Protein AF-A0A832ITB0-F1 (afdb_monomer_lite)

Foldseek 3Di:
DDDDFDDPVSLVVVLVVVCVVCVQFWDKDFPDADPVGHTDIDIQGDNGSVCSVVDDDDDQDFCPDVVPRVRVVVRD

Radius of gyration: 13.6 Å; chains: 1; bounding box: 38×29×32 Å

Sequence (76 aa):
MKNQYMSYDESLNFLYEMEKTYPNLIKIIKIGTTYEGRDIVLAKISKNVETADEKPAMLFTGSIHAREWVGHELAL

Secondary structure (DSSP, 8-state):
----S--HHHHHHHHHHHHHH-TTTEEEEEEEE-TTS-EEEEEEE-SSSTTGGGS--------SSTT-HHHHHTT-

Structure (mmCIF, N/CA/C/O backbone):
data_AF-A0A832ITB0-F1
#
_entry.id   AF-A0A832ITB0-F1
#
loop_
_atom_site.group_PDB
_atom_site.id
_atom_site.type_symbol
_atom_site.label_atom_id
_atom_site.label_alt_id
_atom_site.label_comp_id
_atom_site.label_asym_id
_atom_site.label_entity_id
_atom_site.label_seq_id
_atom_site.pdbx_PDB_ins_code
_atom_site.Cartn_x
_atom_site.Cartn_y
_atom_site.Cartn_z
_atom_site.occupancy
_atom_site.B_iso_or_equiv
_atom_site.auth_seq_id
_atom_site.auth_comp_id
_atom_site.auth_asym_id
_atom_site.auth_atom_id
_atom_site.pdbx_PDB_model_num
ATOM 1 N N . MET A 1 1 ? 19.907 18.008 -8.585 1.00 59.53 1 MET A N 1
ATOM 2 C CA . MET A 1 1 ? 18.586 17.855 -9.237 1.00 59.53 1 MET A CA 1
ATOM 3 C C . MET A 1 1 ? 17.531 17.787 -8.144 1.00 59.53 1 MET A C 1
ATOM 5 O O . MET A 1 1 ? 17.841 17.245 -7.093 1.00 59.53 1 MET A O 1
ATOM 9 N N . LYS A 1 2 ? 16.351 18.393 -8.328 1.00 70.69 2 LYS A N 1
ATOM 10 C CA . LYS A 1 2 ? 15.262 18.303 -7.339 1.00 70.69 2 LYS A CA 1
ATOM 11 C C . LYS A 1 2 ? 14.639 16.907 -7.423 1.00 70.69 2 LYS A C 1
ATOM 13 O O . LYS A 1 2 ? 14.302 16.498 -8.529 1.00 70.69 2 LYS A O 1
ATOM 18 N N . ASN A 1 3 ? 14.501 16.207 -6.297 1.00 77.56 3 ASN A N 1
ATOM 19 C CA . ASN A 1 3 ? 13.694 14.990 -6.242 1.00 77.56 3 ASN A CA 1
ATOM 20 C C . ASN A 1 3 ? 12.225 15.402 -6.069 1.00 77.56 3 ASN A C 1
ATOM 22 O O . ASN A 1 3 ? 11.916 16.120 -5.120 1.00 77.56 3 ASN A O 1
ATOM 26 N N . GLN A 1 4 ? 11.367 15.060 -7.029 1.00 85.69 4 GLN A N 1
ATOM 27 C CA . GLN A 1 4 ? 9.969 15.515 -7.074 1.00 85.69 4 GLN A CA 1
ATOM 28 C C . GLN A 1 4 ? 8.954 14.391 -6.853 1.00 85.69 4 GLN A C 1
ATOM 30 O O . GLN A 1 4 ? 7.792 14.703 -6.627 1.00 85.69 4 GLN A O 1
ATOM 35 N N . TYR A 1 5 ? 9.385 13.131 -6.939 1.00 93.06 5 TYR A N 1
ATOM 36 C CA . TYR A 1 5 ? 8.523 11.953 -6.920 1.00 93.06 5 TYR A CA 1
ATOM 37 C C . TYR A 1 5 ? 9.149 10.873 -6.045 1.00 93.06 5 TYR A C 1
ATOM 39 O O . TYR A 1 5 ? 10.376 10.759 -5.990 1.00 93.06 5 TYR A O 1
ATOM 47 N N . MET A 1 6 ? 8.313 10.085 -5.381 1.00 94.06 6 MET A N 1
ATOM 48 C CA . MET A 1 6 ? 8.753 8.995 -4.525 1.00 94.06 6 MET A CA 1
ATOM 49 C C . MET A 1 6 ? 9.055 7.748 -5.358 1.00 94.06 6 MET A C 1
ATOM 51 O O . MET A 1 6 ? 8.272 7.318 -6.205 1.00 94.06 6 MET A O 1
ATOM 55 N N . SER A 1 7 ? 10.196 7.119 -5.094 1.00 95.06 7 SER A N 1
ATOM 56 C CA . SER A 1 7 ? 10.472 5.759 -5.556 1.00 95.06 7 SER A CA 1
ATOM 57 C C . SER A 1 7 ? 9.569 4.740 -4.851 1.00 95.06 7 SER A C 1
ATOM 59 O O . SER A 1 7 ? 8.962 5.025 -3.816 1.00 95.06 7 SER A O 1
ATOM 61 N N . TYR A 1 8 ? 9.507 3.517 -5.382 1.00 95.62 8 TYR A N 1
ATOM 62 C CA . TYR A 1 8 ? 8.772 2.414 -4.753 1.00 95.62 8 TYR A CA 1
ATOM 63 C C . TYR A 1 8 ? 9.200 2.188 -3.290 1.00 95.62 8 TYR A C 1
ATOM 65 O O . TYR A 1 8 ? 8.343 2.093 -2.414 1.00 95.62 8 TYR A O 1
ATOM 73 N N . ASP A 1 9 ? 10.508 2.182 -3.013 1.00 97.12 9 ASP A N 1
ATOM 74 C CA . ASP A 1 9 ? 11.027 1.959 -1.659 1.00 97.12 9 ASP A CA 1
ATOM 75 C C . ASP A 1 9 ? 10.710 3.134 -0.724 1.00 97.12 9 ASP A C 1
ATOM 77 O O . ASP A 1 9 ? 10.291 2.922 0.413 1.00 97.12 9 ASP A O 1
ATOM 81 N N . GLU A 1 10 ? 10.844 4.380 -1.194 1.00 96.94 10 GLU A N 1
ATOM 82 C CA . GLU A 1 10 ? 10.443 5.564 -0.416 1.00 96.94 10 GLU A CA 1
ATOM 83 C C . GLU A 1 10 ? 8.947 5.526 -0.075 1.00 96.94 10 GLU A C 1
ATOM 85 O O . GLU A 1 10 ? 8.561 5.836 1.051 1.00 96.94 10 GLU A O 1
ATOM 90 N N . SER A 1 11 ? 8.118 5.092 -1.026 1.00 96.69 11 SER A N 1
ATOM 91 C CA . SER A 1 11 ? 6.665 4.980 -0.866 1.00 96.69 11 SER A CA 1
ATOM 92 C C . SER A 1 11 ? 6.291 3.928 0.177 1.00 96.69 11 SER A C 1
ATOM 94 O O . SER A 1 11 ? 5.479 4.188 1.062 1.00 96.69 11 SER A O 1
ATOM 96 N N . LEU A 1 12 ? 6.916 2.747 0.119 1.00 97.50 12 LEU A N 1
ATOM 97 C CA . LEU A 1 12 ? 6.711 1.705 1.124 1.00 97.50 12 LEU A CA 1
ATOM 98 C C . LEU A 1 12 ? 7.160 2.154 2.512 1.00 97.50 12 LEU A C 1
ATOM 100 O O . LEU A 1 12 ? 6.431 1.958 3.481 1.00 97.50 12 LEU A O 1
ATOM 104 N N . ASN A 1 13 ? 8.335 2.776 2.608 1.00 98.19 13 ASN A N 1
ATOM 105 C CA . ASN A 1 13 ? 8.848 3.274 3.880 1.00 98.19 13 ASN A CA 1
ATOM 106 C C . ASN A 1 13 ? 7.891 4.297 4.498 1.00 98.19 13 ASN A C 1
ATOM 108 O O . ASN A 1 13 ? 7.615 4.228 5.692 1.00 98.19 13 ASN A O 1
ATOM 112 N N . PHE A 1 14 ? 7.331 5.199 3.689 1.00 97.62 14 PHE A N 1
ATOM 113 C CA . PHE A 1 14 ? 6.314 6.136 4.151 1.00 97.62 14 PHE A CA 1
ATOM 114 C C . PHE A 1 14 ? 5.070 5.422 4.693 1.00 97.62 14 PHE A C 1
ATOM 116 O O . PHE A 1 14 ? 4.654 5.699 5.816 1.00 97.62 14 PHE A O 1
ATOM 123 N N . LEU A 1 15 ? 4.515 4.462 3.948 1.00 98.00 15 LEU A N 1
ATOM 124 C CA . LEU A 1 15 ? 3.327 3.715 4.370 1.00 98.00 15 LEU A CA 1
ATOM 125 C C . LEU A 1 15 ? 3.548 2.948 5.684 1.00 98.00 15 LEU A C 1
ATOM 127 O O . LEU A 1 15 ? 2.700 3.005 6.577 1.00 98.00 15 LEU A O 1
ATOM 131 N N . TYR A 1 16 ? 4.692 2.277 5.835 1.00 98.50 16 TYR A N 1
ATOM 132 C CA . TYR A 1 16 ? 5.019 1.548 7.064 1.00 98.50 16 TYR A CA 1
ATOM 133 C C . TYR A 1 16 ? 5.267 2.479 8.257 1.00 98.50 16 TYR A C 1
ATOM 135 O O . TYR A 1 16 ? 4.839 2.175 9.373 1.00 98.50 16 TYR A O 1
ATOM 143 N N . GLU A 1 17 ? 5.894 3.640 8.049 1.00 98.62 17 GLU A N 1
ATOM 144 C CA . GLU A 1 17 ? 6.019 4.644 9.110 1.00 98.62 17 GLU A CA 1
ATOM 145 C C . GLU A 1 17 ? 4.652 5.235 9.496 1.00 98.62 17 GLU A C 1
ATOM 147 O O . GLU A 1 17 ? 4.408 5.488 10.679 1.00 98.62 17 GLU A O 1
ATOM 152 N N . MET A 1 18 ? 3.721 5.399 8.549 1.00 98.38 18 MET A N 1
ATOM 153 C CA . MET A 1 18 ? 2.355 5.852 8.842 1.00 98.38 18 MET A CA 1
ATOM 154 C C . MET A 1 18 ? 1.553 4.825 9.646 1.00 98.38 18 MET A C 1
ATOM 156 O O . MET A 1 18 ? 0.905 5.200 10.623 1.00 98.38 18 MET A O 1
ATOM 160 N N . GLU A 1 19 ? 1.630 3.537 9.310 1.00 98.56 19 GLU A N 1
ATOM 161 C CA . GLU A 1 19 ? 1.031 2.465 10.119 1.00 98.56 19 GLU A CA 1
ATOM 162 C C . GLU A 1 19 ? 1.616 2.425 11.533 1.00 98.56 19 GLU A C 1
ATOM 164 O O . GLU A 1 19 ? 0.872 2.393 12.512 1.00 98.56 19 GLU A O 1
ATOM 169 N N . LYS A 1 20 ? 2.942 2.516 11.666 1.00 98.50 20 LYS A N 1
ATOM 170 C CA . LYS A 1 20 ? 3.610 2.554 12.972 1.00 98.50 20 LYS A CA 1
ATOM 171 C C . LYS A 1 20 ? 3.206 3.772 13.807 1.00 98.50 20 LYS A C 1
ATOM 173 O O . LYS A 1 20 ? 3.072 3.663 15.025 1.00 98.50 20 LYS A O 1
ATOM 178 N N . THR A 1 21 ? 3.021 4.924 13.165 1.00 98.69 21 THR A N 1
ATOM 179 C CA . THR A 1 21 ? 2.624 6.176 13.828 1.00 98.69 21 THR A CA 1
ATOM 180 C C . THR A 1 21 ? 1.144 6.164 14.221 1.00 98.69 21 THR A C 1
ATOM 182 O O . THR A 1 21 ? 0.783 6.674 15.283 1.00 98.69 21 THR A O 1
ATOM 185 N N . TYR A 1 22 ? 0.282 5.551 13.404 1.00 98.50 22 TYR A N 1
ATOM 186 C CA . TYR A 1 22 ? -1.170 5.536 13.590 1.00 98.50 22 TYR A CA 1
ATOM 187 C C . TYR A 1 22 ? -1.765 4.117 13.525 1.00 98.50 22 TYR A C 1
ATOM 189 O O . TYR A 1 22 ? -2.668 3.869 12.722 1.00 98.50 22 TYR A O 1
ATOM 197 N N . PRO A 1 23 ? -1.361 3.190 14.412 1.00 97.88 23 PRO A N 1
ATOM 198 C CA . PRO A 1 23 ? -1.689 1.764 14.281 1.00 97.88 23 PRO A CA 1
ATOM 199 C C . PRO A 1 23 ? -3.183 1.448 14.442 1.00 97.88 23 PRO A C 1
ATOM 201 O O . PRO A 1 23 ? -3.671 0.436 13.952 1.0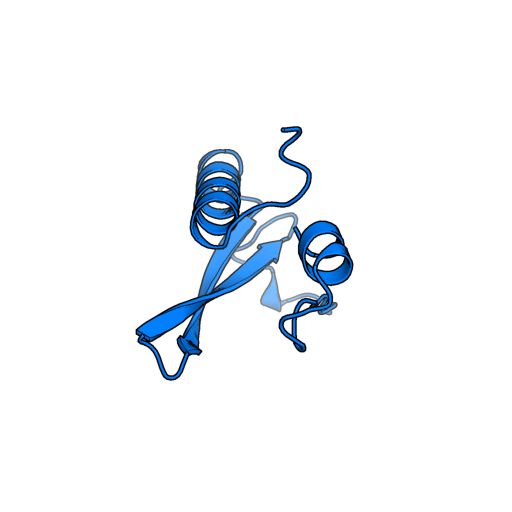0 97.88 23 PRO A O 1
ATOM 204 N N . ASN A 1 24 ? -3.941 2.325 15.109 1.00 97.94 24 ASN A N 1
ATOM 205 C CA . ASN A 1 24 ? -5.397 2.185 15.224 1.00 97.94 24 ASN A CA 1
ATOM 206 C C . ASN A 1 24 ? -6.141 2.663 13.967 1.00 97.94 24 ASN A C 1
ATOM 208 O O . ASN A 1 24 ? -7.307 2.309 13.776 1.00 97.94 24 ASN A O 1
ATOM 212 N N . LEU A 1 25 ? -5.497 3.507 13.150 1.00 98.56 25 LEU A N 1
ATOM 213 C CA . LEU A 1 25 ? -6.116 4.178 12.008 1.00 98.56 25 LEU A CA 1
ATOM 214 C C . LEU A 1 25 ? -5.690 3.607 10.662 1.00 98.56 25 LEU A C 1
ATOM 216 O O . LEU A 1 25 ? -6.484 3.657 9.725 1.00 98.56 25 LEU A O 1
ATOM 220 N N . ILE A 1 26 ? -4.462 3.100 10.567 1.00 98.62 26 ILE A N 1
ATOM 221 C CA . ILE A 1 26 ? -3.835 2.660 9.324 1.00 98.62 26 ILE A CA 1
ATOM 222 C C . ILE A 1 26 ? -3.308 1.243 9.514 1.00 98.62 26 ILE A C 1
ATOM 224 O O . ILE A 1 26 ? -2.649 0.953 10.508 1.00 98.62 26 ILE A O 1
ATOM 228 N N . LYS A 1 27 ? -3.591 0.377 8.541 1.00 98.50 27 LYS A N 1
ATOM 229 C CA . LYS A 1 27 ? -3.028 -0.972 8.439 1.00 98.50 27 LYS A CA 1
ATOM 230 C C . LYS A 1 27 ? -2.539 -1.203 7.017 1.00 98.50 27 LYS A C 1
ATOM 232 O O . LYS A 1 27 ? -3.328 -1.034 6.083 1.00 98.50 27 LYS A O 1
ATOM 237 N N . ILE A 1 28 ? -1.275 -1.575 6.838 1.00 98.44 28 ILE A N 1
ATOM 238 C CA . ILE A 1 28 ? -0.721 -1.900 5.522 1.00 98.44 28 ILE A CA 1
ATOM 239 C C . ILE A 1 28 ? -0.913 -3.388 5.269 1.00 98.44 28 ILE A C 1
ATOM 241 O O . ILE A 1 28 ? -0.525 -4.247 6.057 1.00 98.44 28 ILE A O 1
ATOM 245 N N . ILE A 1 29 ? -1.556 -3.705 4.151 1.00 97.81 29 ILE A N 1
ATOM 246 C CA . ILE A 1 29 ? -1.919 -5.071 3.796 1.00 97.81 29 ILE A CA 1
ATOM 247 C C . ILE A 1 29 ? -1.278 -5.399 2.459 1.00 97.81 29 ILE A C 1
ATOM 249 O O . ILE A 1 29 ? -1.511 -4.714 1.465 1.00 97.81 29 ILE A O 1
ATOM 253 N N . LYS A 1 30 ? -0.507 -6.484 2.412 1.00 98.06 30 LYS A N 1
ATOM 254 C CA . LYS A 1 30 ? -0.067 -7.073 1.149 1.00 98.06 30 LYS A CA 1
ATOM 255 C C . LYS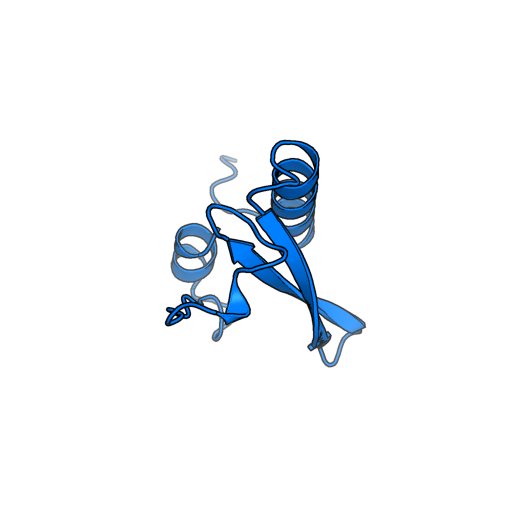 A 1 30 ? -1.261 -7.737 0.466 1.00 98.06 30 LYS A C 1
ATOM 257 O O . LYS A 1 30 ? -1.823 -8.695 0.992 1.00 98.06 30 LYS A O 1
ATOM 262 N N . ILE A 1 31 ? -1.616 -7.249 -0.715 1.00 97.94 31 ILE A N 1
ATOM 263 C CA . ILE A 1 31 ? -2.722 -7.775 -1.530 1.00 97.94 31 ILE A CA 1
ATOM 264 C C . ILE A 1 31 ? -2.234 -8.619 -2.709 1.00 97.94 31 ILE A C 1
ATOM 266 O O . ILE A 1 31 ? -3.027 -9.277 -3.377 1.00 97.94 31 ILE A O 1
ATOM 270 N N . GLY A 1 32 ? -0.927 -8.627 -2.966 1.00 98.31 32 GLY A N 1
ATOM 271 C CA . GLY A 1 32 ? -0.339 -9.446 -4.012 1.00 98.31 32 GLY A CA 1
ATOM 272 C C . GLY A 1 32 ? 1.161 -9.249 -4.144 1.00 98.31 32 GLY A C 1
ATOM 273 O O . GLY A 1 32 ? 1.807 -8.581 -3.336 1.00 98.31 32 GLY A O 1
ATOM 274 N N . THR A 1 33 ? 1.704 -9.838 -5.200 1.00 98.44 33 THR A N 1
ATOM 275 C CA . THR A 1 33 ? 3.101 -9.700 -5.600 1.00 98.44 33 THR A CA 1
ATOM 276 C C . THR A 1 33 ? 3.130 -9.513 -7.112 1.00 98.44 33 THR A C 1
ATOM 278 O O . THR A 1 33 ? 2.419 -10.196 -7.848 1.00 98.44 33 THR A O 1
ATOM 281 N N . THR A 1 34 ? 3.908 -8.541 -7.572 1.00 98.06 34 THR A N 1
ATOM 282 C CA . THR A 1 34 ? 4.136 -8.266 -8.993 1.00 98.06 34 THR A CA 1
ATOM 283 C C . THR A 1 34 ? 4.914 -9.407 -9.649 1.00 98.06 34 THR A C 1
ATOM 285 O O . THR A 1 34 ? 5.531 -10.228 -8.972 1.00 98.06 34 THR A O 1
ATOM 288 N N . TYR A 1 35 ? 4.950 -9.423 -10.982 1.00 98.50 35 TYR A N 1
ATOM 289 C CA . TYR A 1 35 ? 5.726 -10.411 -11.736 1.00 98.50 35 TYR A CA 1
ATOM 290 C C . TYR A 1 35 ? 7.217 -10.441 -11.348 1.00 98.50 35 TYR A C 1
ATOM 292 O O . TYR A 1 35 ? 7.812 -11.508 -11.255 1.00 98.50 35 TYR A O 1
ATOM 300 N N . GLU A 1 36 ? 7.809 -9.278 -11.063 1.00 98.38 36 GLU A N 1
ATOM 301 C CA . GLU A 1 36 ? 9.226 -9.150 -10.686 1.00 98.38 36 GLU A CA 1
ATOM 302 C C . GLU A 1 36 ? 9.477 -9.307 -9.174 1.00 98.38 36 GLU A C 1
ATOM 304 O O . GLU A 1 36 ? 10.565 -9.001 -8.693 1.00 98.38 36 GLU A O 1
ATOM 309 N N . GLY A 1 37 ? 8.485 -9.760 -8.401 1.00 98.25 37 GLY A N 1
ATOM 310 C CA . GLY A 1 37 ? 8.668 -10.076 -6.982 1.00 98.25 37 GLY A CA 1
ATOM 311 C C . GLY A 1 37 ? 8.530 -8.898 -6.013 1.00 98.25 37 GLY A C 1
ATOM 312 O O . GLY A 1 37 ? 8.855 -9.046 -4.840 1.00 98.25 37 GLY A O 1
ATOM 313 N N . ARG A 1 38 ? 8.026 -7.741 -6.461 1.00 98.19 38 ARG A N 1
ATOM 314 C CA . ARG A 1 38 ? 7.671 -6.621 -5.564 1.00 98.19 38 ARG A CA 1
ATOM 315 C C . ARG A 1 38 ? 6.301 -6.823 -4.933 1.00 98.19 38 ARG A C 1
ATOM 317 O O . ARG A 1 38 ? 5.390 -7.283 -5.619 1.00 98.19 38 ARG A O 1
ATOM 324 N N . ASP A 1 39 ? 6.139 -6.444 -3.675 1.00 98.12 39 ASP A N 1
ATOM 325 C CA . ASP A 1 39 ? 4.849 -6.490 -2.993 1.00 98.12 39 ASP A CA 1
ATOM 326 C C . ASP A 1 39 ? 3.890 -5.426 -3.532 1.00 98.12 39 ASP A C 1
ATOM 328 O O . ASP A 1 39 ? 4.261 -4.286 -3.798 1.00 98.12 39 ASP A O 1
ATOM 332 N N . ILE A 1 40 ? 2.627 -5.812 -3.689 1.00 97.75 40 ILE A N 1
ATOM 333 C CA . ILE A 1 40 ? 1.535 -4.878 -3.951 1.00 97.75 40 ILE A CA 1
ATOM 334 C C . ILE A 1 40 ? 0.836 -4.677 -2.616 1.00 97.75 40 ILE A C 1
ATOM 336 O O . ILE A 1 40 ? 0.278 -5.629 -2.062 1.00 97.75 40 ILE A O 1
ATOM 340 N N . VAL A 1 41 ? 0.894 -3.457 -2.091 1.00 97.62 41 VAL A N 1
ATOM 341 C CA . VAL A 1 41 ? 0.332 -3.115 -0.782 1.00 97.62 41 VAL A CA 1
ATOM 342 C C . VAL A 1 41 ? -0.891 -2.214 -0.912 1.00 97.62 41 VAL A C 1
ATOM 344 O O . VAL A 1 41 ? -1.057 -1.502 -1.900 1.00 97.62 41 VAL A O 1
ATOM 347 N N . LEU A 1 42 ? -1.744 -2.250 0.106 1.00 97.31 42 LEU A N 1
ATOM 348 C CA . LEU A 1 42 ? -2.907 -1.390 0.269 1.00 97.31 42 LEU A CA 1
ATOM 349 C C . LEU A 1 42 ? -2.915 -0.823 1.689 1.00 97.31 42 LEU A C 1
ATOM 351 O O . LEU A 1 42 ? -2.749 -1.569 2.654 1.00 97.31 42 LEU A O 1
ATOM 355 N N . ALA A 1 43 ? -3.145 0.483 1.817 1.00 97.81 43 ALA A N 1
ATOM 356 C CA . ALA A 1 43 ? -3.382 1.127 3.103 1.00 97.81 43 ALA A CA 1
ATOM 357 C C . ALA A 1 43 ? -4.877 1.074 3.441 1.00 97.81 43 ALA A C 1
ATOM 359 O O . ALA A 1 43 ? -5.705 1.709 2.788 1.00 97.81 43 ALA A O 1
ATOM 360 N N . LYS A 1 44 ? -5.239 0.309 4.471 1.00 98.06 44 LYS A N 1
ATOM 361 C CA . LYS A 1 44 ? -6.595 0.302 5.023 1.00 98.06 44 LYS A CA 1
ATOM 362 C C . LYS A 1 44 ? -6.699 1.415 6.057 1.00 98.06 44 LYS A C 1
ATOM 364 O O . LYS A 1 44 ? -5.993 1.367 7.062 1.00 98.06 44 LYS A O 1
ATOM 369 N N . ILE A 1 45 ? -7.583 2.385 5.823 1.00 98.25 45 ILE A N 1
ATOM 370 C CA . ILE A 1 45 ? -7.741 3.560 6.689 1.00 98.25 45 ILE A CA 1
ATOM 371 C C . ILE A 1 45 ? -9.162 3.615 7.256 1.00 98.25 45 ILE A C 1
ATOM 373 O O . ILE A 1 45 ? -10.143 3.588 6.517 1.00 98.25 45 ILE A O 1
ATOM 377 N N . SER A 1 46 ? -9.288 3.689 8.581 1.00 98.31 46 SER A N 1
ATOM 378 C CA . SER A 1 46 ? -10.574 3.794 9.288 1.00 98.31 46 SER A CA 1
ATOM 379 C C . SER A 1 46 ? -10.363 4.379 10.684 1.00 98.31 46 SER A C 1
ATOM 381 O O . SER A 1 46 ? -9.272 4.311 11.224 1.00 98.31 46 SER A O 1
ATOM 383 N N . LYS A 1 47 ? -11.414 4.895 11.337 1.00 97.75 47 LYS A N 1
ATOM 384 C CA . LYS A 1 47 ? -11.348 5.297 12.762 1.00 97.75 47 LYS A CA 1
ATOM 385 C C . LYS A 1 47 ? -10.904 4.147 13.687 1.00 97.75 47 LYS A C 1
ATOM 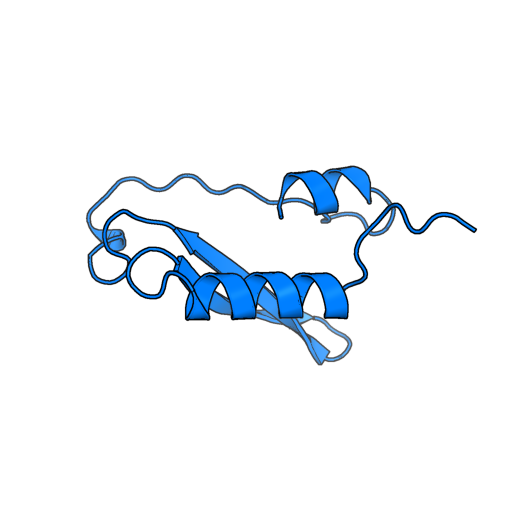387 O O . LYS A 1 47 ? -10.353 4.395 14.753 1.00 97.75 47 LYS A O 1
ATOM 392 N N . ASN A 1 48 ? -11.208 2.914 13.290 1.00 97.50 48 ASN A N 1
ATOM 393 C CA . ASN A 1 48 ? -10.669 1.692 13.870 1.00 97.50 48 ASN A CA 1
ATOM 394 C C . ASN A 1 48 ? -10.492 0.684 12.729 1.00 97.50 48 ASN A C 1
ATOM 396 O O . ASN A 1 48 ? -11.479 0.315 12.083 1.00 97.50 48 ASN A O 1
ATOM 400 N N . VAL A 1 49 ? -9.252 0.289 12.447 1.00 97.50 49 VAL A N 1
ATOM 401 C CA . VAL A 1 49 ? -8.928 -0.649 11.358 1.00 97.50 49 VAL A CA 1
ATOM 402 C C . VAL A 1 49 ? -9.461 -2.060 11.597 1.00 97.50 49 VAL A C 1
ATOM 404 O O . VAL A 1 49 ? -9.799 -2.744 10.630 1.00 97.50 49 VAL A O 1
ATOM 407 N N . GLU A 1 50 ? -9.614 -2.466 12.859 1.00 96.88 50 GLU A N 1
ATOM 408 C CA . GLU A 1 50 ? -10.078 -3.808 13.231 1.00 96.88 50 GLU A CA 1
ATOM 409 C C . GLU A 1 50 ? -11.583 -4.001 12.987 1.00 96.88 50 GLU A C 1
ATOM 411 O O . GLU A 1 50 ? -12.019 -5.108 12.696 1.00 96.88 50 GLU A O 1
ATOM 416 N N . THR A 1 51 ? -12.379 -2.925 13.020 1.00 97.62 51 THR A N 1
ATOM 417 C CA . THR A 1 51 ? -13.828 -2.964 12.721 1.00 97.62 51 THR A CA 1
ATOM 418 C C . THR A 1 51 ? -14.184 -2.270 11.404 1.00 97.62 51 THR A C 1
ATOM 420 O O . THR A 1 51 ? -15.334 -1.912 11.152 1.00 97.62 51 THR A O 1
ATOM 423 N N . ALA A 1 52 ? -13.193 -2.025 10.545 1.00 96.88 52 ALA A N 1
ATOM 424 C CA . ALA A 1 52 ? -13.388 -1.275 9.307 1.00 96.88 52 ALA A CA 1
ATOM 425 C C . ALA A 1 52 ? -14.344 -1.965 8.317 1.00 96.88 52 ALA A C 1
ATOM 427 O O . ALA A 1 52 ? -15.051 -1.270 7.591 1.00 96.88 52 ALA A O 1
ATOM 428 N N . ASP A 1 53 ? -14.406 -3.300 8.322 1.00 95.25 53 ASP A N 1
ATOM 429 C CA . ASP A 1 53 ? -15.209 -4.087 7.370 1.00 95.25 53 ASP A CA 1
ATOM 430 C C . ASP A 1 53 ? -16.723 -4.015 7.637 1.00 95.25 53 ASP A C 1
ATOM 432 O O . ASP A 1 53 ? -17.527 -4.451 6.819 1.00 95.25 53 ASP A O 1
ATOM 436 N N . GLU A 1 54 ? -17.129 -3.410 8.754 1.00 97.56 54 GLU A N 1
ATOM 437 C CA . GLU A 1 54 ? -18.533 -3.150 9.093 1.00 97.56 54 GLU A CA 1
ATOM 438 C C . GLU A 1 54 ? -19.096 -1.902 8.386 1.00 97.56 54 GLU A C 1
ATOM 440 O O . GLU A 1 54 ? -20.269 -1.562 8.549 1.00 97.56 54 GLU A O 1
ATOM 445 N N . LYS A 1 55 ? -18.264 -1.176 7.626 1.00 96.06 55 LYS A N 1
ATOM 446 C CA . LYS A 1 55 ? -18.617 0.091 6.972 1.00 96.06 55 LYS A CA 1
ATOM 447 C C . LYS A 1 55 ? -18.487 -0.013 5.451 1.00 96.06 55 LYS A C 1
ATOM 449 O O . LYS A 1 55 ? -17.624 -0.737 4.961 1.00 96.06 55 LYS A O 1
ATOM 454 N N . PRO A 1 56 ? -19.277 0.761 4.683 1.00 97.88 56 PRO A N 1
ATOM 455 C CA . PRO A 1 56 ? -19.026 0.936 3.257 1.00 97.88 56 PRO A CA 1
ATOM 456 C C . PRO A 1 56 ? -17.598 1.430 3.005 1.00 97.88 56 PRO A C 1
ATOM 458 O O . PRO A 1 56 ? -17.112 2.322 3.705 1.00 97.88 56 PRO A O 1
ATOM 461 N N . ALA A 1 57 ? -16.950 0.870 1.988 1.00 96.75 57 ALA A N 1
ATOM 462 C CA . ALA A 1 57 ? -15.585 1.212 1.617 1.00 96.75 57 ALA A CA 1
ATOM 463 C C . ALA A 1 57 ? -15.546 2.067 0.344 1.00 96.75 57 ALA A C 1
ATOM 465 O O . ALA A 1 57 ? -16.378 1.923 -0.552 1.00 96.75 57 ALA A O 1
ATOM 466 N N . MET A 1 58 ? -14.530 2.922 0.255 1.00 97.31 58 MET A N 1
ATOM 467 C CA . MET A 1 58 ? -14.102 3.554 -0.990 1.00 97.31 58 MET A CA 1
ATOM 468 C C . MET A 1 58 ? -12.707 3.042 -1.326 1.00 97.31 58 MET A C 1
ATOM 470 O O . MET A 1 58 ? -11.865 2.923 -0.437 1.00 97.31 58 MET A O 1
ATOM 474 N N . LEU A 1 59 ? -12.468 2.753 -2.603 1.00 95.94 59 LEU A N 1
ATOM 475 C CA . LEU A 1 59 ? -11.155 2.369 -3.103 1.00 95.94 59 LEU A CA 1
ATOM 476 C C . LEU A 1 59 ? -10.567 3.525 -3.906 1.00 95.94 59 LEU A C 1
ATOM 478 O O . LEU A 1 59 ? -11.170 3.976 -4.879 1.00 95.94 59 LEU A O 1
ATOM 482 N N . PHE A 1 60 ? -9.370 3.949 -3.517 1.00 95.19 60 PHE A N 1
ATOM 483 C CA . PHE A 1 60 ? -8.538 4.870 -4.278 1.00 95.19 60 PHE A CA 1
ATOM 484 C C . PHE A 1 60 ? -7.302 4.109 -4.742 1.00 95.19 60 PHE A C 1
ATOM 486 O O . PHE A 1 60 ? -6.693 3.367 -3.974 1.00 95.19 60 PHE A O 1
ATOM 493 N N . THR A 1 61 ? -6.969 4.239 -6.020 1.00 94.31 61 THR A N 1
ATOM 494 C CA . THR A 1 61 ? -5.816 3.575 -6.623 1.00 94.31 61 THR A CA 1
ATOM 495 C C . THR A 1 61 ? -5.218 4.475 -7.696 1.00 94.31 61 THR A C 1
ATOM 497 O O . THR A 1 61 ? -5.916 5.299 -8.288 1.00 94.31 61 THR A O 1
ATOM 500 N N . GLY A 1 62 ? -3.925 4.310 -7.934 1.00 92.44 62 GLY A N 1
ATOM 501 C CA . GLY A 1 62 ? -3.159 5.033 -8.935 1.00 92.44 62 GLY A CA 1
ATOM 502 C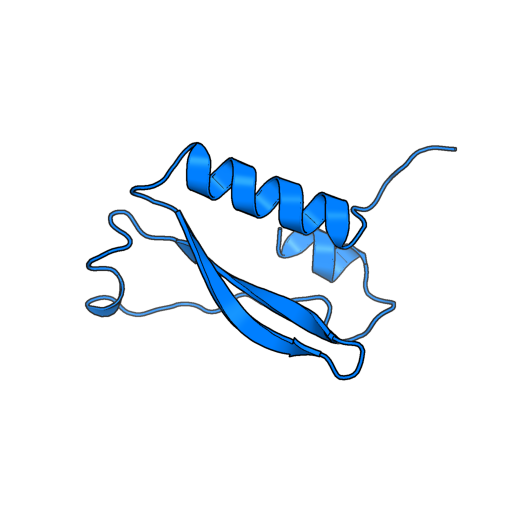 C . GLY A 1 62 ? -2.007 4.170 -9.437 1.00 92.44 62 GLY A C 1
ATOM 503 O O . GLY A 1 62 ? -1.856 3.019 -9.029 1.00 92.44 62 GLY A O 1
ATOM 504 N N . SER A 1 63 ? -1.188 4.729 -10.328 1.00 92.31 63 SER A N 1
ATOM 505 C CA . SER A 1 63 ? 0.031 4.071 -10.824 1.00 92.31 63 SER A CA 1
ATOM 506 C C . SER A 1 63 ? -0.203 2.734 -11.559 1.00 92.31 63 SER A C 1
ATOM 508 O O . SER A 1 63 ? 0.673 1.874 -11.608 1.00 92.31 63 SER A O 1
ATOM 510 N N . ILE A 1 64 ? -1.379 2.545 -12.179 1.00 94.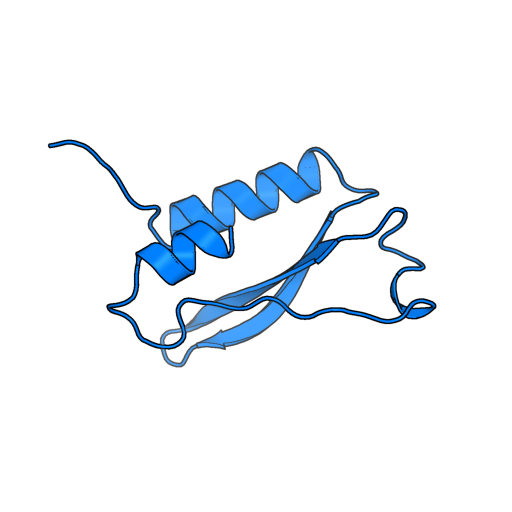75 64 ILE A N 1
ATOM 511 C CA . ILE A 1 64 ? -1.656 1.362 -13.021 1.00 94.75 64 ILE A CA 1
ATOM 512 C C . ILE A 1 64 ? -0.752 1.369 -14.265 1.00 94.75 64 ILE A C 1
ATOM 514 O O . ILE A 1 64 ? -0.247 0.327 -14.684 1.00 94.75 64 ILE A O 1
ATOM 518 N N . HIS A 1 65 ? -0.506 2.549 -14.841 1.00 96.44 65 HIS A N 1
ATOM 519 C CA . HIS A 1 65 ? 0.468 2.734 -15.913 1.00 96.44 65 HIS A CA 1
ATOM 520 C C . HIS A 1 65 ? 1.768 3.343 -15.370 1.00 96.44 65 HIS A C 1
ATOM 522 O O . HIS A 1 65 ? 1.766 4.427 -14.792 1.00 96.44 65 HIS A O 1
ATOM 528 N N . ALA A 1 66 ? 2.905 2.707 -15.668 1.00 94.88 66 ALA A N 1
ATOM 529 C CA . ALA A 1 66 ? 4.219 3.025 -15.086 1.00 94.88 66 ALA A CA 1
ATOM 530 C C . ALA A 1 66 ? 4.733 4.470 -15.282 1.00 94.88 66 ALA A C 1
ATOM 532 O O . ALA A 1 66 ? 5.663 4.893 -14.600 1.00 94.88 66 ALA A O 1
ATOM 533 N N . ARG A 1 67 ? 4.174 5.229 -16.230 1.00 95.94 67 ARG A N 1
ATOM 534 C CA . ARG A 1 67 ? 4.604 6.604 -16.553 1.00 95.94 67 ARG A CA 1
ATOM 535 C C . ARG A 1 67 ? 3.766 7.697 -15.888 1.00 95.94 67 ARG A C 1
ATOM 537 O O . ARG A 1 67 ? 4.089 8.871 -16.024 1.00 95.94 67 ARG A O 1
ATOM 544 N N . GLU A 1 68 ? 2.676 7.341 -15.216 1.00 94.62 68 GLU A N 1
ATOM 545 C CA . GLU A 1 68 ? 1.722 8.294 -14.634 1.00 94.62 68 GLU A CA 1
ATOM 546 C C . GLU A 1 68 ? 2.106 8.643 -13.189 1.00 94.62 68 GLU A C 1
ATOM 548 O O . GLU A 1 68 ? 1.332 8.443 -12.258 1.00 94.62 68 GLU A O 1
ATOM 553 N N . TRP A 1 69 ? 3.322 9.164 -12.992 1.00 93.25 69 TRP A N 1
ATOM 554 C CA . TRP A 1 69 ? 3.915 9.348 -11.657 1.00 93.25 69 TRP A CA 1
ATOM 555 C C . TRP A 1 69 ? 3.098 10.274 -10.750 1.00 93.25 69 TRP A C 1
ATOM 557 O O . TRP A 1 69 ? 3.005 10.035 -9.558 1.00 93.25 69 TRP A O 1
ATOM 567 N N . VAL A 1 70 ? 2.405 11.273 -11.302 1.00 93.50 70 VAL A N 1
ATOM 568 C CA . VAL A 1 70 ? 1.490 12.124 -10.516 1.00 93.50 70 VAL A CA 1
ATOM 569 C C . VAL A 1 70 ? 0.330 11.317 -9.918 1.00 93.50 70 VAL A C 1
ATOM 571 O O . VAL A 1 70 ? -0.118 11.613 -8.818 1.00 93.50 70 VAL A O 1
ATOM 574 N N . GLY A 1 71 ? -0.148 10.277 -10.609 1.00 93.25 71 GLY A N 1
ATOM 575 C CA . GLY A 1 71 ? -1.182 9.389 -10.077 1.00 93.25 71 GLY A CA 1
ATOM 576 C C . GLY A 1 71 ? -0.690 8.534 -8.908 1.00 93.25 71 GLY A C 1
ATOM 577 O O . GLY A 1 71 ? -1.495 8.147 -8.070 1.00 93.25 71 GLY A O 1
ATOM 578 N N . HIS A 1 72 ? 0.617 8.261 -8.840 1.00 94.00 72 HIS A N 1
ATOM 579 C CA . HIS A 1 72 ? 1.257 7.615 -7.693 1.00 94.00 72 HIS A CA 1
ATOM 580 C C . HIS A 1 72 ? 1.306 8.557 -6.487 1.00 94.00 72 HIS A C 1
ATOM 582 O O . HIS A 1 72 ? 0.827 8.192 -5.421 1.00 94.00 72 HIS A O 1
ATOM 588 N N . GLU A 1 73 ? 1.769 9.795 -6.679 1.00 93.25 73 GLU A N 1
ATOM 589 C CA . GLU A 1 73 ? 1.825 10.798 -5.599 1.00 93.25 73 GLU A CA 1
ATOM 590 C C . GLU A 1 73 ? 0.443 11.174 -5.053 1.00 93.25 73 GLU A C 1
ATOM 592 O O . GLU A 1 73 ? 0.317 11.484 -3.879 1.00 93.25 73 GLU A O 1
ATOM 597 N N . LEU A 1 74 ? -0.605 11.165 -5.885 1.00 92.94 74 LEU A N 1
ATOM 598 C CA . LEU A 1 74 ? -1.978 11.433 -5.433 1.00 92.94 74 LEU A CA 1
ATOM 599 C C . LEU A 1 74 ? -2.579 10.287 -4.607 1.00 92.94 74 LEU A C 1
ATOM 601 O O . LEU A 1 74 ? -3.568 10.505 -3.908 1.00 92.94 74 LEU A O 1
ATOM 605 N N . ALA A 1 75 ? -2.053 9.071 -4.754 1.00 91.75 75 ALA A N 1
ATOM 606 C CA . ALA A 1 75 ? -2.540 7.893 -4.044 1.00 91.75 75 ALA A CA 1
ATOM 607 C C . ALA A 1 75 ? -1.829 7.663 -2.697 1.00 91.75 75 ALA A C 1
ATOM 609 O O . ALA A 1 75 ? -2.356 6.908 -1.878 1.00 91.75 75 ALA A O 1
ATOM 610 N N . LEU A 1 76 ? -0.658 8.278 -2.495 1.00 88.81 76 LEU 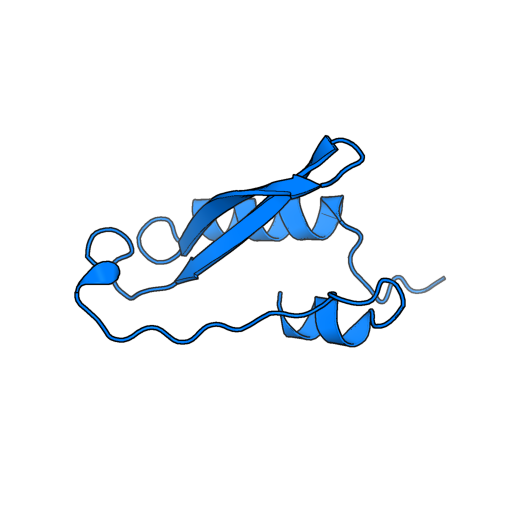A N 1
ATOM 611 C CA . LEU A 1 76 ? 0.120 8.266 -1.250 1.00 88.81 76 LEU A CA 1
ATOM 612 C C . LEU A 1 76 ? -0.347 9.351 -0.274 1.00 88.81 76 LEU A C 1
ATOM 614 O O . LEU A 1 76 ? -0.362 9.044 0.939 1.00 88.81 76 LEU A O 1
#

pLDDT: mean 95.4, std 6.01, range [59.53, 98.69]